Protein AF-A0A250JQN8-F1 (afdb_monomer_lite)

Organism: NCBI:txid1189310

Secondary structure (DSSP, 8-state):
---HHHHHHHHHHHHHHHHTTT-EEEEEEE--TT-SS-EEEEEEEPPTT--HHHHHHHHHHHHHHHHHHS-GGG-PEEEEEE-TTSSEEEEEEE---TTSSS--HHHHHHHHHHHHHHT-

Foldseek 3Di:
DDDPLRVVLVVLLVQLCVLLVQKDKDWAQDQPPVRDATWTKIKIFADPPPDLVSVVSNQVSLLVLLVSLDDPVQPWDWDKDQDPVNRMIMIITHRCDDVDNYHDPVSRVVRSVSSVVSND

Radius of gyration: 14.74 Å; chains: 1; bounding box: 32×45×36 Å

Structure (mmCIF, N/CA/C/O backbone):
data_AF-A0A250JQN8-F1
#
_entry.id   AF-A0A250JQN8-F1
#
loop_
_atom_site.group_PDB
_atom_site.id
_atom_site.type_symbol
_atom_site.label_atom_id
_atom_site.label_alt_id
_atom_site.label_comp_id
_atom_site.label_asym_id
_atom_site.label_entity_id
_atom_site.label_seq_id
_atom_site.pdbx_PDB_ins_code
_atom_site.Cartn_x
_atom_site.Cartn_y
_atom_site.Cartn_z
_atom_site.occupancy
_atom_site.B_iso_or_equiv
_atom_site.auth_seq_id
_atom_site.auth_comp_id
_atom_site.auth_asym_id
_atom_site.auth_atom_id
_atom_site.pdbx_PDB_model_num
ATOM 1 N N . MET A 1 1 ? -5.621 -29.334 -2.584 1.00 56.81 1 MET A N 1
ATOM 2 C CA . MET A 1 1 ? -5.077 -28.790 -1.319 1.00 56.81 1 MET A CA 1
ATOM 3 C C . MET A 1 1 ? -4.316 -27.523 -1.662 1.00 56.81 1 MET A C 1
ATOM 5 O O . MET A 1 1 ? -3.586 -27.558 -2.643 1.00 56.81 1 MET A O 1
ATOM 9 N N . ALA A 1 2 ? -4.528 -26.425 -0.934 1.00 67.00 2 ALA A N 1
ATOM 10 C CA . ALA A 1 2 ? -3.768 -25.193 -1.153 1.00 67.00 2 ALA A CA 1
ATOM 11 C C . ALA A 1 2 ? -2.301 -25.392 -0.736 1.00 67.00 2 ALA A C 1
ATOM 13 O O . ALA A 1 2 ? -2.028 -26.124 0.220 1.00 67.00 2 ALA A O 1
ATOM 14 N N . THR A 1 3 ? -1.364 -24.764 -1.445 1.00 85.81 3 THR A N 1
ATOM 15 C CA . THR A 1 3 ? 0.048 -24.758 -1.042 1.00 85.81 3 THR A CA 1
ATOM 16 C C . THR A 1 3 ? 0.242 -23.898 0.213 1.00 85.81 3 THR A C 1
ATOM 18 O O . THR A 1 3 ? -0.591 -23.054 0.547 1.00 85.81 3 THR A O 1
ATOM 21 N N . LYS A 1 4 ? 1.354 -24.095 0.931 1.00 81.12 4 LYS A N 1
ATOM 22 C CA . LYS A 1 4 ? 1.689 -23.298 2.126 1.00 81.12 4 LYS A CA 1
ATOM 23 C C . LYS A 1 4 ? 1.732 -21.792 1.820 1.00 81.12 4 LYS A C 1
ATOM 25 O O . LYS A 1 4 ? 1.270 -20.998 2.628 1.00 81.12 4 LYS A O 1
ATOM 30 N N . GLU A 1 5 ? 2.228 -21.417 0.645 1.00 81.12 5 GLU A N 1
ATOM 31 C CA . GLU A 1 5 ? 2.266 -20.030 0.162 1.00 81.12 5 GLU A CA 1
ATOM 32 C C . GLU A 1 5 ? 0.862 -19.459 -0.063 1.00 81.12 5 GLU A C 1
ATOM 34 O O . GLU A 1 5 ? 0.562 -18.372 0.423 1.00 81.12 5 GLU A O 1
ATOM 39 N N . GLN A 1 6 ? -0.031 -20.227 -0.698 1.00 82.31 6 GLN A N 1
ATOM 40 C CA . GLN A 1 6 ? -1.434 -19.838 -0.884 1.00 82.31 6 GLN A CA 1
ATOM 41 C C . GLN A 1 6 ? -2.164 -19.655 0.454 1.00 82.31 6 GLN A C 1
ATOM 43 O O . GLN A 1 6 ? -3.006 -18.769 0.586 1.00 82.31 6 GLN A O 1
ATOM 48 N N . ALA A 1 7 ? -1.842 -20.472 1.461 1.00 86.50 7 ALA A N 1
ATOM 49 C CA . ALA A 1 7 ? -2.412 -20.333 2.799 1.00 86.50 7 ALA A CA 1
ATOM 50 C C . ALA A 1 7 ? -1.921 -19.059 3.512 1.00 86.50 7 ALA A C 1
ATOM 52 O O . ALA A 1 7 ? -2.721 -18.374 4.151 1.00 86.50 7 ALA A O 1
ATOM 53 N N . THR A 1 8 ? -0.633 -18.724 3.385 1.00 87.06 8 THR A N 1
ATOM 54 C CA . THR A 1 8 ? -0.064 -17.489 3.947 1.00 87.06 8 THR A CA 1
ATOM 55 C C . THR A 1 8 ? -0.674 -16.249 3.297 1.00 87.06 8 THR A C 1
ATOM 57 O O . THR A 1 8 ? -1.146 -15.369 4.012 1.00 87.06 8 THR A O 1
ATOM 60 N N . ASP A 1 9 ? -0.736 -16.200 1.965 1.00 87.00 9 ASP A N 1
ATOM 61 C CA . ASP A 1 9 ? -1.337 -15.085 1.218 1.00 87.00 9 ASP A CA 1
ATOM 62 C C . ASP A 1 9 ? -2.816 -14.879 1.591 1.00 87.00 9 ASP A C 1
ATOM 64 O O . ASP A 1 9 ? -3.250 -13.757 1.863 1.00 87.00 9 ASP A O 1
ATOM 68 N N . ALA A 1 10 ? -3.585 -15.965 1.722 1.00 88.56 10 ALA A N 1
ATOM 69 C CA . ALA A 1 10 ? -4.973 -15.891 2.171 1.00 88.56 10 ALA A CA 1
ATOM 70 C C . ALA A 1 10 ? -5.099 -15.317 3.595 1.00 88.56 10 ALA A C 1
ATOM 72 O O . ALA A 1 10 ? -5.979 -14.491 3.855 1.00 88.56 10 ALA A O 1
ATOM 73 N N . LEU A 1 11 ? -4.218 -15.723 4.516 1.00 90.69 11 LEU A N 1
ATOM 74 C CA . LEU A 1 11 ? -4.220 -15.231 5.894 1.00 90.69 11 LEU A CA 1
ATOM 75 C C . LEU A 1 11 ? -3.880 -13.735 5.964 1.00 90.69 11 LEU A C 1
ATOM 77 O O . LEU A 1 11 ? -4.593 -12.985 6.636 1.00 90.69 11 LEU A O 1
ATOM 81 N N . VAL A 1 12 ? -2.840 -13.294 5.247 1.00 92.50 12 VAL A N 1
ATOM 82 C CA . VAL A 1 12 ? -2.455 -11.873 5.171 1.00 92.50 12 VAL A CA 1
ATOM 83 C C . VAL A 1 12 ? -3.589 -11.056 4.557 1.00 92.50 12 VAL A C 1
ATOM 85 O O . VAL A 1 12 ? -3.994 -10.050 5.138 1.00 92.50 12 VAL A O 1
ATOM 88 N N . SER A 1 13 ? -4.197 -11.540 3.473 1.00 92.88 13 SER A N 1
ATOM 89 C CA . SER A 1 13 ? -5.326 -10.873 2.816 1.00 92.88 13 SER A CA 1
ATOM 90 C C . SER A 1 13 ? -6.531 -10.696 3.753 1.00 92.88 13 SER A C 1
ATOM 92 O O . SER A 1 13 ? -7.187 -9.654 3.756 1.00 92.88 13 SER A O 1
ATOM 94 N N . VAL A 1 14 ? -6.864 -11.700 4.572 1.00 94.50 14 VAL A N 1
ATOM 95 C CA . VAL A 1 14 ? -7.960 -11.593 5.557 1.00 94.50 14 VAL A CA 1
ATOM 96 C C . VAL A 1 14 ? -7.606 -10.611 6.676 1.00 94.50 14 VAL A C 1
ATOM 98 O O . VAL A 1 14 ? -8.433 -9.771 7.042 1.00 94.50 14 VAL A O 1
ATOM 101 N N . ALA A 1 15 ? -6.383 -10.686 7.207 1.00 95.25 15 ALA A N 1
ATOM 102 C CA . ALA A 1 15 ? -5.915 -9.780 8.250 1.00 95.25 15 ALA A CA 1
ATOM 103 C C . ALA A 1 15 ? -5.896 -8.321 7.768 1.00 95.25 15 ALA A C 1
ATOM 105 O O . ALA A 1 15 ? -6.368 -7.438 8.487 1.00 95.25 15 ALA A O 1
ATOM 106 N N . LEU A 1 16 ? -5.432 -8.082 6.540 1.00 96.19 16 LEU A N 1
ATOM 107 C CA . LEU A 1 16 ? -5.385 -6.765 5.915 1.00 96.19 16 LEU A CA 1
ATOM 108 C C . LEU A 1 16 ? -6.784 -6.159 5.776 1.00 96.19 16 LEU A C 1
ATOM 110 O O . LEU A 1 16 ? -7.012 -5.043 6.236 1.00 96.19 16 LEU A O 1
ATOM 114 N N . ARG A 1 17 ? -7.752 -6.912 5.232 1.00 95.19 17 ARG A N 1
ATOM 115 C CA . ARG A 1 17 ? -9.145 -6.441 5.103 1.00 95.19 17 ARG A CA 1
ATOM 116 C C . ARG A 1 17 ? -9.743 -6.040 6.451 1.00 95.19 17 ARG A C 1
ATOM 118 O O . ARG A 1 17 ? -10.430 -5.028 6.544 1.00 95.19 17 ARG A O 1
ATOM 125 N N . LYS A 1 18 ? -9.456 -6.803 7.511 1.00 94.88 18 LYS A N 1
ATOM 126 C CA . LYS A 1 18 ? -9.892 -6.465 8.873 1.00 94.88 18 LYS A CA 1
ATOM 127 C C . LYS A 1 18 ? -9.198 -5.207 9.403 1.00 94.88 18 LYS A C 1
ATOM 129 O O . LYS A 1 18 ? -9.844 -4.394 10.056 1.00 94.88 18 LYS A O 1
ATOM 134 N N . ALA A 1 19 ? -7.901 -5.058 9.150 1.00 94.56 19 ALA A N 1
ATOM 135 C CA . ALA A 1 19 ? -7.110 -3.928 9.629 1.00 94.56 19 ALA A CA 1
ATOM 136 C C . ALA A 1 19 ? -7.456 -2.608 8.912 1.00 94.56 19 ALA A C 1
ATOM 138 O O . ALA A 1 19 ? -7.376 -1.546 9.523 1.00 94.56 19 ALA A O 1
ATOM 139 N N . LEU A 1 20 ? -7.897 -2.680 7.652 1.00 95.56 20 LEU A N 1
ATOM 140 C CA . LEU A 1 20 ? -8.355 -1.539 6.850 1.00 95.56 20 LEU A CA 1
ATOM 141 C C . LEU A 1 20 ? -9.850 -1.220 7.020 1.00 95.56 20 LEU A C 1
ATOM 143 O O . LEU A 1 20 ? -10.375 -0.355 6.321 1.00 95.56 20 LEU A O 1
ATOM 147 N N . ALA A 1 21 ? -10.564 -1.900 7.920 1.00 93.38 21 ALA A N 1
ATOM 148 C CA . ALA A 1 21 ? -12.002 -1.712 8.078 1.00 93.38 21 ALA A CA 1
ATOM 149 C C . ALA A 1 21 ? -12.354 -0.247 8.410 1.00 93.38 21 ALA A C 1
ATOM 151 O O . ALA A 1 21 ? -11.934 0.294 9.432 1.00 93.38 21 ALA A O 1
ATOM 152 N N . GLY A 1 22 ? -13.141 0.386 7.536 1.00 93.50 22 GLY A N 1
ATOM 153 C CA . GLY A 1 22 ? -13.550 1.789 7.664 1.00 93.50 22 GLY A CA 1
ATOM 154 C C . GLY A 1 22 ? -12.505 2.814 7.210 1.00 93.50 22 GLY A C 1
ATOM 155 O O . GLY A 1 22 ? -12.815 4.003 7.193 1.00 93.50 22 GLY A O 1
ATOM 156 N N . ALA A 1 23 ? -11.299 2.390 6.821 1.00 96.62 23 ALA A N 1
ATOM 157 C CA . ALA A 1 23 ? -10.324 3.270 6.190 1.00 96.62 23 ALA A CA 1
ATOM 158 C C . ALA A 1 23 ? -10.721 3.568 4.738 1.00 96.62 23 ALA A C 1
ATOM 160 O O . ALA A 1 23 ? -11.259 2.713 4.031 1.00 96.62 23 ALA A O 1
ATOM 161 N N . ARG A 1 24 ? -10.417 4.781 4.274 1.00 97.62 24 ARG A N 1
ATOM 162 C CA . ARG A 1 24 ? -10.426 5.098 2.845 1.00 97.62 24 ARG A CA 1
ATOM 163 C C . ARG A 1 24 ? -9.090 4.654 2.261 1.00 97.62 24 ARG A C 1
ATOM 165 O O . ARG A 1 24 ? -8.048 5.022 2.789 1.00 97.62 24 ARG A O 1
ATOM 172 N N . VAL A 1 25 ? -9.136 3.895 1.173 1.00 97.56 25 VAL A N 1
ATOM 173 C CA . VAL A 1 25 ? -7.952 3.403 0.462 1.00 97.56 25 VAL A CA 1
ATOM 174 C C . VAL A 1 25 ? -7.993 3.933 -0.963 1.00 97.56 25 VAL A C 1
ATOM 176 O O . VAL A 1 25 ? -9.018 3.814 -1.634 1.00 97.56 25 VAL A O 1
ATOM 179 N N . GLU A 1 26 ? -6.897 4.524 -1.419 1.00 97.25 26 GLU A N 1
ATOM 180 C CA . GLU A 1 26 ? -6.766 5.087 -2.758 1.00 97.25 26 GLU A CA 1
ATOM 181 C C . GLU A 1 26 ? -5.488 4.568 -3.410 1.00 97.25 26 GLU A C 1
ATOM 183 O O . GLU A 1 26 ? -4.416 4.646 -2.822 1.00 97.25 26 GLU A O 1
ATOM 188 N N . VAL A 1 27 ? -5.607 4.035 -4.626 1.00 97.19 27 VAL A N 1
ATOM 189 C CA . VAL A 1 27 ? -4.462 3.582 -5.424 1.00 97.19 27 VAL A CA 1
ATOM 190 C C . VAL A 1 27 ? -4.251 4.571 -6.556 1.00 97.19 27 VAL A C 1
ATOM 192 O O . VAL A 1 27 ? -5.191 4.840 -7.309 1.00 97.19 27 VAL A O 1
ATOM 195 N N . ARG A 1 28 ? -3.038 5.099 -6.702 1.00 95.31 28 ARG A N 1
ATOM 196 C CA . ARG A 1 28 ? -2.738 6.113 -7.718 1.00 95.31 28 ARG A CA 1
ATOM 197 C C . ARG A 1 28 ? -1.288 6.072 -8.181 1.00 95.31 28 ARG A C 1
ATOM 199 O O . ARG A 1 28 ? -0.433 5.455 -7.556 1.00 95.31 28 ARG A O 1
ATOM 206 N N . LEU A 1 29 ? -1.036 6.761 -9.289 1.00 93.25 29 LEU A N 1
ATOM 207 C CA . LEU A 1 29 ? 0.303 7.190 -9.675 1.00 93.25 29 LEU A CA 1
ATOM 208 C C . LEU A 1 29 ? 0.512 8.593 -9.110 1.00 93.25 29 LEU A C 1
ATOM 210 O O . LEU A 1 29 ? -0.123 9.542 -9.571 1.00 93.25 29 LEU A O 1
ATOM 214 N N . ALA A 1 30 ? 1.353 8.710 -8.092 1.00 87.69 30 ALA A N 1
ATOM 215 C CA . ALA A 1 30 ? 1.721 9.983 -7.502 1.00 87.69 30 ALA A CA 1
ATOM 216 C C . ALA A 1 30 ? 2.955 10.570 -8.188 1.00 87.69 30 ALA A C 1
ATOM 218 O O . ALA A 1 30 ? 3.789 9.854 -8.737 1.00 87.69 30 ALA A O 1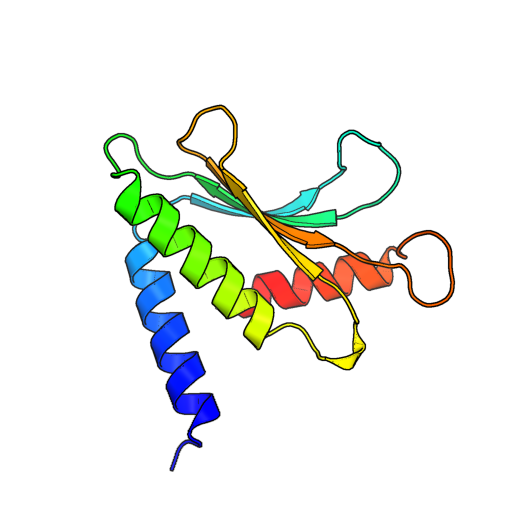
ATOM 219 N N . LEU A 1 31 ? 3.066 11.893 -8.143 1.00 82.31 31 LEU A N 1
ATOM 220 C CA . LEU A 1 31 ? 4.303 12.599 -8.444 1.00 82.31 31 LEU A CA 1
ATOM 221 C C . LEU A 1 31 ? 4.984 12.880 -7.097 1.00 82.31 31 LEU A C 1
ATOM 223 O O . LEU A 1 31 ? 4.405 13.621 -6.302 1.00 82.31 31 LEU A O 1
ATOM 227 N N . PRO A 1 32 ? 6.154 12.290 -6.806 1.00 70.75 32 PRO A N 1
ATOM 228 C CA . PRO A 1 32 ? 6.918 12.636 -5.618 1.00 70.75 32 PRO A CA 1
ATOM 229 C C . PRO A 1 32 ? 7.399 14.089 -5.716 1.00 70.75 32 PRO A C 1
ATOM 231 O O . PRO A 1 32 ? 7.514 14.639 -6.813 1.00 70.75 32 PRO A O 1
ATOM 234 N N . ASP A 1 33 ? 7.735 14.703 -4.580 1.00 66.44 33 AS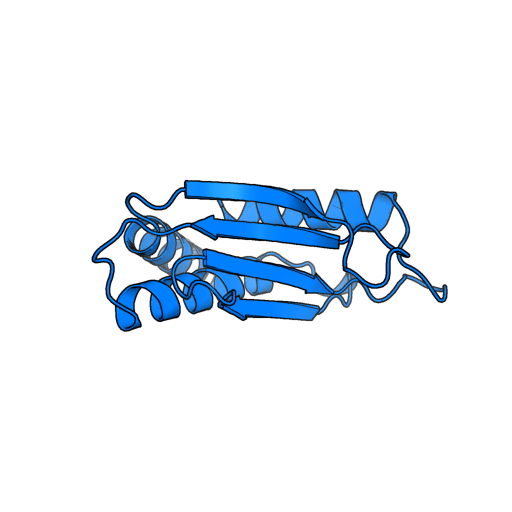P A N 1
ATOM 235 C CA . ASP A 1 33 ? 8.147 16.117 -4.504 1.00 66.44 33 ASP A CA 1
ATOM 236 C C . ASP A 1 33 ? 9.389 16.447 -5.354 1.00 66.44 33 ASP A C 1
ATOM 238 O O . ASP A 1 33 ? 9.610 17.596 -5.733 1.00 66.44 33 ASP A O 1
ATOM 242 N N . SER A 1 34 ? 10.185 15.434 -5.714 1.00 64.62 34 SER A N 1
ATOM 243 C CA . SER A 1 34 ? 11.301 15.552 -6.662 1.00 64.62 34 SER A CA 1
ATOM 244 C C . SER A 1 34 ? 10.860 15.786 -8.118 1.00 64.62 34 SER A C 1
ATOM 246 O O . SER A 1 34 ? 11.691 16.121 -8.963 1.00 64.62 34 SER A O 1
ATOM 248 N N . GLY A 1 35 ? 9.569 15.619 -8.426 1.00 58.00 35 GLY A N 1
ATOM 249 C CA . GLY A 1 35 ? 8.905 16.018 -9.670 1.00 58.00 35 GLY A CA 1
ATOM 250 C C . GLY A 1 35 ? 9.264 15.218 -10.924 1.00 58.00 35 GLY A C 1
ATOM 251 O O . GLY A 1 35 ? 8.787 15.555 -12.007 1.00 58.00 35 GLY A O 1
ATOM 252 N N . ALA A 1 36 ? 10.108 14.190 -10.825 1.00 63.00 36 ALA A N 1
ATOM 253 C CA . ALA A 1 36 ? 10.697 13.566 -12.008 1.00 63.00 36 ALA A CA 1
ATOM 254 C C . ALA A 1 36 ? 9.929 12.345 -12.544 1.00 63.00 36 ALA A C 1
ATOM 256 O O . ALA A 1 36 ? 10.007 12.082 -13.746 1.00 63.00 36 ALA A O 1
ATOM 257 N N . GLU A 1 37 ? 9.239 11.577 -11.691 1.00 73.69 37 GLU A N 1
ATOM 258 C CA . GLU A 1 37 ? 8.845 10.191 -12.005 1.00 73.69 37 GLU A CA 1
ATOM 259 C C . GLU A 1 37 ? 7.499 9.808 -11.378 1.00 73.69 37 GLU A C 1
ATOM 261 O O . GLU A 1 37 ? 7.250 10.106 -10.217 1.00 73.69 37 GLU A O 1
ATOM 266 N N . LEU A 1 38 ? 6.621 9.141 -12.137 1.00 84.25 38 LEU A N 1
ATOM 267 C CA . LEU A 1 38 ? 5.352 8.631 -11.608 1.00 84.25 38 LEU A CA 1
ATOM 268 C C . LEU A 1 38 ? 5.609 7.428 -10.697 1.00 84.25 38 LEU A C 1
ATOM 270 O O . LEU A 1 38 ? 6.131 6.410 -11.146 1.00 84.25 38 LEU A O 1
ATOM 274 N N . GLN A 1 39 ? 5.186 7.534 -9.442 1.00 88.81 39 GLN A N 1
ATOM 275 C CA . GLN A 1 39 ? 5.358 6.512 -8.424 1.00 88.81 39 GLN A CA 1
ATOM 276 C C . GLN A 1 39 ? 4.018 5.843 -8.088 1.00 88.81 39 GLN A C 1
ATOM 278 O O . GLN A 1 39 ? 3.074 6.526 -7.685 1.00 88.81 39 GLN A O 1
ATOM 283 N N . PRO A 1 40 ? 3.897 4.516 -8.240 1.00 95.19 40 PRO A N 1
ATOM 284 C CA . PRO A 1 40 ? 2.720 3.784 -7.801 1.00 95.19 40 PRO A CA 1
ATOM 285 C C . PRO A 1 40 ? 2.632 3.787 -6.278 1.00 95.19 40 PRO A C 1
ATOM 287 O O . PRO A 1 40 ? 3.567 3.353 -5.603 1.00 95.19 40 PRO A O 1
ATOM 290 N N . GLU A 1 41 ? 1.494 4.217 -5.739 1.00 96.25 41 GLU A N 1
ATOM 291 C CA . GLU A 1 41 ? 1.245 4.204 -4.300 1.00 96.25 41 GLU A CA 1
ATOM 292 C C . GLU A 1 41 ? -0.195 3.824 -3.937 1.00 96.25 41 GLU A C 1
ATOM 294 O O . GLU A 1 41 ? -1.145 4.019 -4.703 1.00 96.25 41 GLU A O 1
ATOM 299 N N . VAL A 1 42 ? -0.334 3.277 -2.731 1.00 98.00 42 VAL A N 1
ATOM 300 C CA . VAL A 1 42 ? -1.586 3.111 -2.000 1.00 98.00 42 VAL A CA 1
ATOM 301 C C . VAL A 1 42 ? -1.566 4.077 -0.823 1.00 98.00 42 VAL A C 1
ATOM 303 O O . VAL A 1 42 ? -0.788 3.883 0.109 1.00 98.00 42 VAL A O 1
ATOM 306 N N . GLU A 1 43 ? -2.437 5.082 -0.833 1.00 97.06 43 GLU A N 1
ATOM 307 C CA . GLU A 1 43 ? -2.703 5.926 0.333 1.00 97.06 43 GLU A CA 1
ATOM 308 C C . GLU A 1 43 ? -3.862 5.330 1.143 1.00 97.06 43 GLU A C 1
ATOM 310 O O . GLU A 1 43 ? -4.893 4.925 0.599 1.00 97.06 43 GLU A O 1
ATOM 315 N N . VAL A 1 44 ? -3.703 5.289 2.462 1.00 97.81 44 VAL A N 1
ATOM 316 C CA . VAL A 1 44 ? -4.718 4.845 3.415 1.00 97.81 44 VAL A CA 1
ATOM 317 C C . VAL A 1 44 ? -4.998 5.974 4.395 1.00 97.81 44 VAL A C 1
ATOM 319 O O . VAL A 1 44 ? -4.101 6.416 5.110 1.00 97.81 44 VAL A O 1
ATOM 322 N N . ALA A 1 45 ? -6.254 6.407 4.471 1.00 97.75 45 ALA A N 1
ATOM 323 C CA . ALA A 1 45 ? -6.732 7.391 5.434 1.00 97.75 45 ALA A CA 1
ATOM 324 C C . ALA A 1 45 ? -7.654 6.723 6.462 1.00 97.75 45 ALA A C 1
ATOM 326 O O . ALA A 1 45 ? -8.727 6.215 6.121 1.00 97.75 45 ALA A O 1
ATOM 327 N N . PHE A 1 46 ? -7.246 6.729 7.731 1.00 96.56 46 PHE A N 1
ATOM 328 C CA . PHE A 1 46 ? -8.001 6.101 8.814 1.00 96.56 46 PHE A CA 1
ATOM 329 C C . PHE A 1 46 ? -9.017 7.063 9.452 1.00 96.56 46 PHE A C 1
ATOM 331 O O . PHE A 1 46 ? -8.737 8.259 9.576 1.00 96.56 46 PHE A O 1
ATOM 338 N N . PRO A 1 47 ? -10.169 6.563 9.941 1.00 95.44 47 PRO A N 1
ATOM 339 C CA . PRO A 1 47 ? -11.101 7.364 10.726 1.00 95.44 47 PRO A CA 1
ATOM 340 C C . PRO A 1 47 ? -10.448 7.956 11.976 1.00 95.44 47 PRO A C 1
ATOM 342 O O . PRO A 1 47 ? -9.574 7.337 12.600 1.00 95.44 47 PRO A O 1
ATOM 345 N N . GLN A 1 48 ? -10.931 9.126 12.399 1.00 92.38 48 GLN A N 1
ATOM 346 C CA . GLN A 1 48 ? -10.558 9.694 13.694 1.00 92.38 48 GLN A CA 1
ATOM 347 C C . GLN A 1 48 ? -10.858 8.705 14.830 1.00 92.38 48 GLN A C 1
ATOM 349 O O . GLN A 1 48 ? -11.848 7.978 14.801 1.00 92.38 48 GLN A O 1
ATOM 354 N N . GLY A 1 49 ? -9.975 8.663 15.830 1.00 92.31 49 GLY A N 1
ATOM 355 C CA . GLY A 1 49 ? -10.068 7.717 16.946 1.00 92.31 49 GLY A CA 1
ATOM 356 C C . GLY A 1 49 ? -9.461 6.336 16.675 1.00 92.31 49 GLY A C 1
ATOM 357 O O . GLY A 1 49 ? -9.286 5.569 17.621 1.00 92.31 49 GLY A O 1
ATOM 358 N N . THR A 1 50 ? -9.061 6.021 15.436 1.00 94.19 50 THR A N 1
ATOM 359 C CA . THR A 1 50 ? -8.276 4.805 15.160 1.00 94.19 50 THR A CA 1
ATOM 360 C C . THR A 1 50 ? -6.944 4.874 15.904 1.00 94.19 50 THR A C 1
ATOM 362 O O . THR A 1 50 ? -6.196 5.846 15.772 1.00 94.19 50 THR A O 1
ATOM 365 N N . SER A 1 51 ? -6.627 3.842 16.687 1.00 93.88 51 SER A N 1
ATOM 366 C CA . SER A 1 51 ? -5.395 3.830 17.479 1.00 93.88 51 SER A CA 1
ATOM 367 C C . SER A 1 51 ? -4.150 3.731 16.591 1.00 93.88 51 SER A C 1
ATOM 369 O O . SER A 1 51 ? -4.152 3.032 15.577 1.00 93.88 51 SER A O 1
ATOM 371 N N . ALA A 1 52 ? -3.041 4.345 17.015 1.00 92.56 52 ALA A N 1
ATOM 372 C CA . ALA A 1 52 ? -1.766 4.246 16.298 1.00 92.56 52 ALA A CA 1
ATOM 373 C C . ALA A 1 52 ? -1.321 2.787 16.086 1.00 92.56 52 ALA A C 1
ATOM 375 O O . ALA A 1 52 ? -0.812 2.443 15.027 1.00 92.56 52 ALA A O 1
ATOM 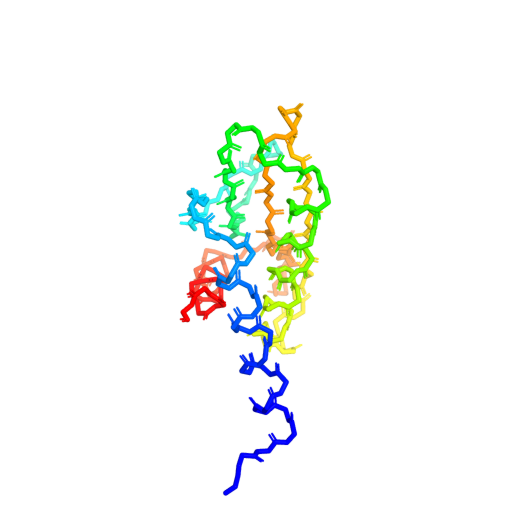376 N N . ARG A 1 53 ? -1.585 1.895 17.054 1.00 94.50 53 ARG A N 1
ATOM 377 C CA . ARG A 1 53 ? -1.275 0.461 16.920 1.00 94.50 53 ARG A CA 1
ATOM 378 C C . ARG A 1 53 ? -2.057 -0.204 15.790 1.00 94.50 53 ARG A C 1
ATOM 380 O O . ARG A 1 53 ? -1.479 -0.997 15.057 1.00 94.50 53 ARG A O 1
ATOM 387 N N . GLN A 1 54 ? -3.344 0.113 15.642 1.00 94.06 54 GLN A N 1
ATOM 388 C CA . GLN A 1 54 ? -4.160 -0.414 14.544 1.00 94.06 54 GLN A CA 1
ATOM 389 C C . GLN A 1 54 ? -3.683 0.115 13.193 1.00 94.06 54 GLN A C 1
ATOM 391 O O . GLN A 1 54 ? -3.524 -0.678 12.270 1.00 94.06 54 GLN A O 1
ATOM 396 N N . ARG A 1 55 ? -3.388 1.419 13.094 1.00 95.38 55 ARG A N 1
ATOM 397 C CA . ARG A 1 55 ? -2.861 2.023 11.860 1.00 95.38 55 ARG A CA 1
ATOM 398 C C . ARG A 1 55 ? -1.530 1.399 11.449 1.00 95.38 55 ARG A C 1
ATOM 400 O O . ARG A 1 55 ? -1.388 0.961 10.315 1.00 95.38 55 ARG A O 1
ATOM 407 N N . ASN A 1 56 ? -0.598 1.261 12.391 1.00 95.31 56 ASN A N 1
ATOM 408 C CA . ASN A 1 56 ? 0.708 0.657 12.126 1.00 95.31 56 ASN A CA 1
ATOM 409 C C . ASN A 1 56 ? 0.581 -0.817 11.723 1.00 95.31 56 ASN A C 1
ATOM 411 O O . ASN A 1 56 ? 1.251 -1.259 10.797 1.00 95.31 56 ASN A O 1
ATOM 415 N N . ALA A 1 57 ? -0.297 -1.581 12.382 1.00 96.00 57 ALA A N 1
ATOM 416 C CA . ALA A 1 57 ? -0.545 -2.971 12.008 1.00 96.00 57 ALA A CA 1
ATOM 417 C C . ALA A 1 57 ? -1.127 -3.085 10.590 1.00 96.00 57 ALA A C 1
ATOM 419 O O . ALA A 1 57 ? -0.689 -3.933 9.818 1.00 96.00 57 ALA A O 1
ATOM 420 N N . ALA A 1 58 ? -2.081 -2.220 10.236 1.00 96.62 58 ALA A N 1
ATOM 421 C CA . ALA A 1 58 ? -2.642 -2.161 8.892 1.00 96.62 58 ALA A CA 1
ATOM 422 C C . ALA A 1 58 ? -1.579 -1.806 7.842 1.00 96.62 58 ALA A C 1
ATOM 424 O O . ALA A 1 58 ? -1.531 -2.449 6.798 1.00 96.62 58 ALA A O 1
ATOM 425 N N . LEU A 1 59 ? -0.697 -0.845 8.141 1.00 97.44 59 LEU A N 1
ATOM 426 C CA . LEU A 1 59 ? 0.393 -0.447 7.251 1.00 97.44 59 LEU A CA 1
ATOM 427 C C . LEU A 1 59 ? 1.380 -1.596 7.004 1.00 97.44 59 LEU A C 1
ATOM 429 O O . LEU A 1 59 ? 1.706 -1.887 5.858 1.00 97.44 59 LEU A O 1
ATOM 433 N N . LEU A 1 60 ? 1.794 -2.298 8.062 1.00 97.19 60 LEU A N 1
ATOM 434 C CA . LEU A 1 60 ? 2.691 -3.454 7.956 1.00 97.19 60 LEU A CA 1
ATOM 435 C C . LEU A 1 60 ? 2.061 -4.606 7.165 1.00 97.19 60 LEU A C 1
ATOM 437 O O . LEU A 1 60 ? 2.732 -5.238 6.350 1.00 97.19 60 LEU A O 1
ATOM 441 N N . LEU A 1 61 ? 0.770 -4.877 7.383 1.00 97.31 61 LEU A N 1
ATOM 442 C CA . LEU A 1 61 ? 0.035 -5.885 6.619 1.00 97.31 61 LEU A CA 1
ATOM 443 C C . LEU A 1 61 ? -0.082 -5.495 5.144 1.00 97.31 61 LEU A C 1
ATOM 445 O O . LEU A 1 61 ? 0.064 -6.359 4.285 1.00 97.31 61 LEU A O 1
ATOM 449 N N . LEU A 1 62 ? -0.318 -4.214 4.852 1.00 97.88 62 LEU A N 1
ATOM 450 C CA . LEU A 1 62 ? -0.397 -3.716 3.483 1.00 97.88 62 LEU A CA 1
ATOM 451 C C . LEU A 1 62 ? 0.955 -3.850 2.780 1.00 97.88 62 LEU A C 1
ATOM 453 O O . LEU A 1 62 ? 1.005 -4.417 1.695 1.00 97.88 62 LEU A O 1
ATOM 457 N N . ALA A 1 63 ? 2.041 -3.406 3.418 1.00 97.75 63 ALA A N 1
ATOM 458 C CA . ALA A 1 63 ? 3.394 -3.558 2.889 1.00 97.75 63 ALA A CA 1
ATOM 459 C C . ALA A 1 63 ? 3.727 -5.035 2.637 1.00 97.75 63 ALA A C 1
ATOM 461 O O . ALA A 1 63 ? 4.156 -5.388 1.547 1.00 97.75 63 ALA A O 1
ATOM 462 N N . THR A 1 64 ? 3.413 -5.919 3.591 1.00 96.50 64 THR A N 1
ATOM 463 C CA . THR A 1 64 ? 3.604 -7.371 3.431 1.00 96.50 64 THR A CA 1
ATOM 464 C C . THR A 1 64 ? 2.814 -7.924 2.242 1.00 96.50 64 THR A C 1
ATOM 466 O O . THR A 1 64 ? 3.336 -8.721 1.469 1.00 96.50 64 THR A O 1
ATOM 469 N N . GLN A 1 65 ? 1.554 -7.516 2.078 1.00 96.38 65 GLN A N 1
ATOM 470 C CA . GLN A 1 65 ? 0.722 -7.974 0.968 1.00 96.38 65 GLN A CA 1
ATOM 471 C C . GLN A 1 65 ? 1.255 -7.477 -0.380 1.00 96.38 65 GLN A C 1
ATOM 473 O O . GLN A 1 65 ? 1.212 -8.220 -1.356 1.00 96.38 65 GLN A O 1
ATOM 478 N N . VAL A 1 66 ? 1.769 -6.247 -0.439 1.00 96.94 66 VAL A N 1
ATOM 479 C CA . VAL A 1 66 ? 2.416 -5.712 -1.642 1.00 96.94 66 VAL A CA 1
ATOM 480 C C . VAL A 1 66 ? 3.703 -6.482 -1.939 1.00 96.94 66 VAL A C 1
ATOM 482 O O . VAL A 1 66 ? 3.850 -6.958 -3.057 1.00 96.94 66 VAL A O 1
ATOM 485 N N . GLU A 1 67 ? 4.571 -6.709 -0.951 1.00 95.62 67 GLU A N 1
ATOM 486 C CA . GLU A 1 67 ? 5.803 -7.506 -1.096 1.00 95.62 67 GLU A CA 1
ATOM 487 C C . GLU A 1 67 ? 5.530 -8.898 -1.679 1.00 95.62 67 GLU A C 1
ATOM 489 O O . GLU A 1 67 ? 6.154 -9.310 -2.652 1.00 95.62 67 GLU A O 1
ATOM 494 N N . LEU A 1 68 ? 4.531 -9.609 -1.146 1.00 93.62 68 LEU A N 1
ATOM 495 C CA . LEU A 1 68 ? 4.160 -10.945 -1.628 1.00 93.62 68 LEU A CA 1
ATOM 496 C C . LEU A 1 68 ? 3.589 -10.950 -3.056 1.00 93.62 68 LEU A C 1
ATOM 498 O O . LEU A 1 68 ? 3.557 -12.001 -3.699 1.00 93.62 68 LEU A O 1
ATOM 502 N N . ARG A 1 69 ? 3.099 -9.806 -3.545 1.00 93.88 69 ARG A N 1
ATOM 503 C CA . ARG A 1 69 ? 2.508 -9.653 -4.884 1.00 93.88 69 ARG A CA 1
ATOM 504 C C . ARG A 1 69 ? 3.472 -9.051 -5.896 1.00 93.88 69 ARG A C 1
ATOM 506 O O . ARG A 1 69 ? 3.234 -9.206 -7.094 1.00 93.88 69 ARG A O 1
ATOM 513 N N . THR A 1 70 ? 4.532 -8.391 -5.444 1.00 94.19 70 THR A N 1
ATOM 514 C CA . THR A 1 70 ? 5.560 -7.826 -6.314 1.00 94.19 70 THR A CA 1
ATOM 515 C C . THR A 1 70 ? 6.357 -8.956 -6.971 1.00 94.19 70 THR A C 1
ATOM 517 O O . THR A 1 70 ? 6.957 -9.780 -6.277 1.00 94.19 70 THR A O 1
ATOM 520 N N . PRO A 1 71 ? 6.386 -9.040 -8.313 1.00 91.81 71 PRO A N 1
ATOM 521 C CA . PRO A 1 71 ? 7.170 -10.060 -8.995 1.00 91.81 71 PRO A CA 1
ATOM 522 C C . PRO A 1 71 ? 8.668 -9.881 -8.722 1.00 91.81 71 PRO A C 1
ATOM 524 O O . PRO A 1 71 ? 9.210 -8.796 -8.918 1.00 91.81 71 PRO A O 1
ATOM 527 N N . ALA A 1 72 ? 9.362 -10.964 -8.362 1.00 88.81 72 ALA A N 1
ATOM 528 C CA . ALA A 1 72 ? 10.792 -10.932 -8.025 1.00 88.81 72 ALA A CA 1
ATOM 529 C C . ALA A 1 72 ? 11.690 -10.352 -9.140 1.00 88.81 72 ALA A C 1
ATOM 531 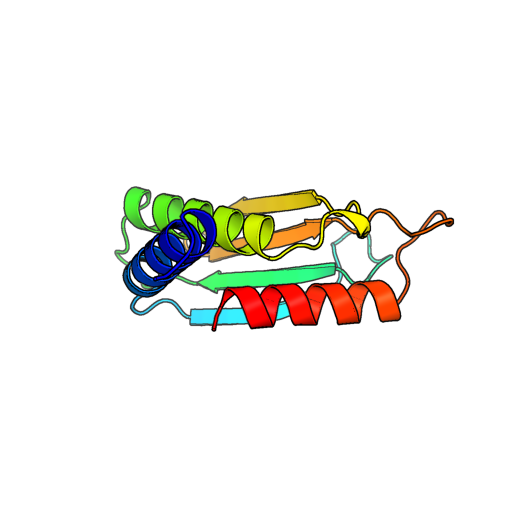O O . ALA A 1 72 ? 12.765 -9.828 -8.863 1.00 88.81 72 ALA A O 1
ATOM 532 N N . GLN A 1 73 ? 11.247 -10.438 -10.398 1.00 88.56 73 GLN A N 1
ATOM 533 C CA . GLN A 1 73 ? 11.952 -9.910 -11.571 1.00 88.56 73 GLN A CA 1
ATOM 534 C C . GLN A 1 73 ? 11.883 -8.383 -11.728 1.00 88.56 73 GLN A C 1
ATOM 536 O O . GLN A 1 73 ? 12.644 -7.830 -12.513 1.00 88.56 73 GLN A O 1
ATOM 541 N N . GLU A 1 74 ? 10.958 -7.705 -11.045 1.00 86.62 74 GLU A N 1
ATOM 542 C CA . GLU A 1 74 ? 10.771 -6.258 -11.206 1.00 86.62 74 GLU A CA 1
ATOM 543 C C . GLU A 1 74 ? 11.771 -5.449 -10.360 1.00 86.62 74 GLU A C 1
ATOM 545 O O . GLU A 1 74 ? 11.958 -4.265 -10.604 1.00 86.62 74 GLU A O 1
ATOM 550 N N . HIS A 1 75 ? 12.478 -6.073 -9.406 1.00 85.56 75 HIS A N 1
ATOM 551 C CA . HIS A 1 75 ? 13.518 -5.442 -8.571 1.00 85.56 75 HIS A CA 1
ATOM 552 C C . HIS A 1 75 ? 13.094 -4.154 -7.829 1.00 85.56 75 HIS A C 1
ATOM 554 O O . HIS A 1 75 ? 13.947 -3.430 -7.321 1.00 85.56 75 HIS A O 1
ATOM 560 N N . TRP A 1 76 ? 11.797 -3.860 -7.749 1.00 92.44 76 TRP A N 1
ATOM 561 C CA . TRP A 1 76 ? 11.262 -2.714 -7.018 1.00 92.44 76 TRP A CA 1
ATOM 562 C C . TRP A 1 76 ? 11.374 -2.919 -5.510 1.00 92.44 76 TRP A C 1
ATOM 564 O O . TRP A 1 76 ? 11.325 -4.052 -5.030 1.00 92.44 76 TRP A O 1
ATOM 574 N N . LEU A 1 77 ? 11.473 -1.818 -4.766 1.00 92.94 77 LEU A N 1
ATOM 575 C CA . LEU A 1 77 ? 11.413 -1.846 -3.304 1.00 92.94 77 LEU A CA 1
ATOM 576 C C . LEU A 1 77 ? 10.023 -1.422 -2.837 1.00 92.94 77 LEU A C 1
ATOM 578 O O . LEU A 1 77 ? 9.458 -0.461 -3.366 1.00 92.94 77 LEU A O 1
ATOM 582 N N . VAL A 1 78 ? 9.472 -2.129 -1.853 1.00 96.19 78 VAL A N 1
ATOM 583 C CA . VAL A 1 78 ? 8.233 -1.721 -1.190 1.00 96.19 78 VAL A CA 1
ATOM 584 C C . VAL A 1 78 ? 8.597 -0.854 0.001 1.00 96.19 78 VAL A C 1
ATOM 586 O O . VAL A 1 78 ? 9.233 -1.303 0.950 1.00 96.19 78 VAL A O 1
ATOM 589 N N . GLU A 1 79 ? 8.156 0.392 -0.039 1.00 95.88 79 GLU A N 1
ATOM 590 C CA . GLU A 1 79 ? 8.382 1.356 1.028 1.00 95.88 79 GLU A CA 1
ATOM 591 C C . GLU A 1 79 ? 7.060 1.728 1.688 1.00 95.88 79 GLU A C 1
ATOM 593 O O . GLU A 1 79 ? 5.982 1.634 1.090 1.00 95.88 79 GLU A O 1
ATOM 598 N N . SER A 1 80 ? 7.133 2.150 2.947 1.00 95.94 80 SER A N 1
ATOM 599 C CA . SER A 1 80 ? 5.953 2.560 3.701 1.00 95.94 80 SER A CA 1
ATOM 600 C C . SER A 1 80 ? 6.257 3.719 4.634 1.00 95.94 80 SER A C 1
ATOM 602 O O . SER A 1 80 ? 7.309 3.756 5.268 1.00 95.94 80 SER A O 1
ATOM 604 N N . GLU A 1 81 ? 5.312 4.644 4.758 1.00 94.31 81 GLU A N 1
ATOM 605 C CA . GLU A 1 81 ? 5.446 5.791 5.651 1.00 94.31 81 GLU A CA 1
ATOM 606 C C . GLU A 1 81 ? 4.104 6.218 6.250 1.00 94.31 81 GLU A C 1
ATOM 608 O O . GLU A 1 81 ? 3.030 6.006 5.678 1.00 94.31 81 GLU A O 1
ATOM 613 N N . VAL A 1 82 ? 4.179 6.837 7.426 1.00 94.06 82 VAL A N 1
ATOM 614 C CA . VAL A 1 82 ? 3.060 7.536 8.063 1.00 94.06 82 VAL A CA 1
ATOM 615 C C . VAL A 1 82 ? 3.199 9.014 7.716 1.00 94.06 82 VAL A C 1
ATOM 617 O O . VAL A 1 82 ? 4.264 9.582 7.936 1.00 94.06 82 VAL A O 1
ATOM 620 N N . LEU A 1 83 ? 2.141 9.624 7.180 1.00 91.56 83 LEU A N 1
ATOM 621 C CA . LEU A 1 83 ? 2.157 11.034 6.787 1.00 91.56 83 LEU A CA 1
ATOM 622 C C . LEU A 1 83 ? 2.056 11.952 8.015 1.00 91.56 83 LEU A C 1
ATOM 624 O O . LEU A 1 83 ? 1.605 11.533 9.084 1.00 91.56 83 LEU A O 1
ATOM 628 N N . ASP A 1 84 ? 2.415 13.224 7.839 1.00 87.88 84 ASP A N 1
ATOM 629 C CA . ASP A 1 84 ? 2.562 14.209 8.923 1.00 87.88 84 ASP A CA 1
ATOM 630 C C . ASP A 1 84 ? 1.304 14.430 9.779 1.00 87.88 84 ASP A C 1
ATOM 632 O O . ASP A 1 84 ? 1.400 14.802 10.948 1.00 87.88 84 ASP A O 1
ATOM 636 N N . ASP A 1 85 ? 0.109 14.181 9.236 1.00 87.69 85 ASP A N 1
ATOM 637 C CA . ASP A 1 85 ? -1.137 14.288 10.007 1.00 87.69 85 ASP A CA 1
ATOM 638 C C . ASP A 1 85 ? -1.389 13.103 10.954 1.00 87.69 85 ASP A C 1
ATOM 640 O O . ASP A 1 85 ? -2.342 13.115 11.739 1.00 87.69 85 ASP A O 1
ATOM 644 N N . GLY A 1 86 ? -0.557 12.062 10.874 1.00 86.25 86 GLY A N 1
ATOM 645 C CA . GLY A 1 86 ? -0.626 10.851 11.678 1.00 86.25 86 GLY A CA 1
ATOM 646 C C . GLY A 1 86 ? -1.876 9.996 11.454 1.00 86.25 86 GLY A C 1
ATOM 647 O O . GLY A 1 86 ? -2.014 8.966 12.115 1.00 86.25 86 GLY A O 1
ATOM 648 N N . LEU A 1 87 ? -2.794 10.396 10.571 1.00 92.00 87 LEU A N 1
ATOM 649 C CA . LEU A 1 87 ? -4.029 9.681 10.230 1.00 92.00 87 LEU A CA 1
ATOM 650 C C . LEU A 1 87 ? -3.944 9.015 8.859 1.00 92.00 87 LEU A C 1
ATOM 652 O O . LEU A 1 87 ? -4.681 8.058 8.607 1.00 92.00 87 LEU A O 1
ATOM 656 N N . ARG A 1 88 ? -3.064 9.516 7.993 1.00 95.19 88 ARG A N 1
ATOM 657 C CA . ARG A 1 88 ? -2.760 8.936 6.696 1.00 95.19 88 ARG A CA 1
ATOM 658 C C . ARG A 1 88 ? -1.445 8.177 6.720 1.00 95.19 88 ARG A C 1
ATOM 660 O O . ARG A 1 88 ? -0.520 8.463 7.479 1.00 95.19 88 ARG A O 1
ATOM 667 N N . SER A 1 89 ? -1.371 7.166 5.879 1.00 95.81 89 SER A N 1
ATOM 668 C CA . SER A 1 89 ? -0.158 6.397 5.631 1.00 95.81 89 SER A CA 1
ATOM 669 C C . SER A 1 89 ? -0.146 5.976 4.176 1.00 95.81 89 SER A C 1
ATOM 671 O O . SER A 1 89 ? -1.210 5.883 3.560 1.00 95.81 89 SER A O 1
ATOM 673 N N . ARG A 1 90 ? 1.029 5.696 3.625 1.00 96.12 90 ARG A N 1
ATOM 674 C CA . ARG A 1 90 ? 1.132 5.151 2.275 1.00 96.12 90 ARG A CA 1
ATOM 675 C C . ARG A 1 90 ? 2.100 3.988 2.194 1.00 96.12 90 ARG A C 1
ATOM 677 O O . ARG A 1 90 ? 3.051 3.908 2.967 1.00 96.12 90 ARG A O 1
ATOM 684 N N . VAL A 1 91 ? 1.829 3.109 1.238 1.00 97.56 91 VAL A N 1
ATOM 685 C CA . VAL A 1 91 ? 2.760 2.095 0.740 1.00 97.56 91 VAL A CA 1
ATOM 686 C C . VAL A 1 91 ? 3.005 2.396 -0.724 1.00 97.56 91 VAL A C 1
ATOM 688 O O . VAL A 1 91 ? 2.045 2.590 -1.468 1.00 97.56 91 VAL A O 1
ATOM 691 N N . TYR A 1 92 ? 4.259 2.442 -1.144 1.00 95.62 92 TYR A N 1
ATOM 692 C CA . TYR A 1 92 ? 4.611 2.763 -2.519 1.00 95.62 92 TYR A CA 1
ATOM 693 C C . TYR A 1 92 ? 5.705 1.848 -3.050 1.00 95.62 92 TYR A C 1
ATOM 695 O O . TYR A 1 92 ? 6.479 1.265 -2.293 1.00 95.62 92 TYR A O 1
ATOM 703 N N . LEU A 1 93 ? 5.741 1.713 -4.374 1.00 94.69 93 LEU A N 1
ATOM 704 C CA . LEU A 1 93 ? 6.799 0.993 -5.070 1.00 94.69 93 LEU A CA 1
ATOM 705 C C . LEU A 1 93 ? 7.874 1.991 -5.489 1.00 94.69 93 LEU A C 1
ATOM 707 O O . LEU A 1 93 ? 7.629 2.880 -6.308 1.00 94.69 93 LEU A O 1
ATOM 711 N N . LEU A 1 94 ? 9.074 1.853 -4.933 1.00 91.88 94 LEU A N 1
ATOM 712 C CA . LEU A 1 94 ? 10.247 2.542 -5.446 1.00 91.88 94 LEU A CA 1
ATOM 713 C C . LEU A 1 94 ? 10.748 1.786 -6.678 1.00 91.88 94 LEU A C 1
ATOM 715 O O . LEU A 1 94 ? 11.368 0.725 -6.581 1.00 91.88 94 LEU A O 1
ATOM 719 N N . LEU A 1 95 ? 10.429 2.342 -7.842 1.00 90.69 95 LEU A N 1
ATOM 720 C CA . LEU A 1 95 ? 10.838 1.811 -9.134 1.00 90.69 95 LEU A CA 1
ATOM 721 C C . LEU A 1 95 ? 12.297 2.206 -9.390 1.00 90.69 95 LEU A C 1
ATOM 723 O O . LEU A 1 95 ? 12.646 3.378 -9.264 1.00 90.69 95 LEU A O 1
ATOM 727 N N . LEU A 1 96 ? 13.150 1.243 -9.739 1.00 84.56 96 LEU A N 1
ATOM 728 C CA . LEU A 1 96 ? 14.589 1.485 -9.913 1.00 84.56 96 LEU A CA 1
ATOM 729 C C . LEU A 1 96 ? 14.981 1.827 -11.357 1.00 84.56 96 LEU A C 1
ATOM 731 O O . LEU A 1 96 ? 16.121 2.216 -11.595 1.00 84.56 96 LEU A O 1
ATOM 735 N N . GLY A 1 97 ? 14.050 1.701 -12.309 1.00 76.81 97 GLY A N 1
ATOM 736 C CA . GLY A 1 97 ? 14.313 1.913 -13.726 1.00 76.81 97 GLY A CA 1
ATOM 737 C C . GLY A 1 97 ? 15.021 0.714 -14.349 1.00 76.81 97 GLY A C 1
ATOM 738 O O . GLY A 1 97 ? 16.209 0.469 -14.134 1.00 76.81 97 GLY A O 1
ATOM 739 N N . VAL A 1 98 ? 14.307 -0.042 -15.182 1.00 73.00 98 VAL A N 1
ATOM 740 C CA . VAL A 1 98 ? 14.920 -1.167 -15.902 1.00 73.00 98 VAL A CA 1
ATOM 741 C C . VAL A 1 98 ? 15.864 -0.638 -16.988 1.00 73.00 98 VAL A C 1
ATOM 743 O O . VAL A 1 98 ? 15.431 -0.170 -18.038 1.00 73.00 98 VAL A O 1
ATOM 746 N N . GLY A 1 99 ? 17.176 -0.726 -16.746 1.00 66.38 99 GLY A N 1
ATOM 747 C CA . GLY A 1 99 ? 18.206 -0.401 -17.742 1.00 66.38 99 GLY A CA 1
ATOM 748 C C . GLY A 1 99 ? 18.390 1.094 -18.033 1.00 66.38 99 GLY A C 1
ATOM 749 O O . GLY A 1 99 ? 19.046 1.441 -19.015 1.00 66.38 99 GLY A O 1
ATOM 750 N N . GLY A 1 100 ? 17.843 1.979 -17.197 1.00 70.62 100 GLY A N 1
ATOM 751 C CA . GLY A 1 100 ? 17.947 3.429 -17.348 1.00 70.62 100 GLY A CA 1
ATOM 752 C C . GLY A 1 100 ? 17.941 4.156 -16.001 1.00 70.62 100 GLY A C 1
ATOM 753 O O . GLY A 1 100 ? 17.660 3.545 -14.978 1.00 70.62 100 GLY A O 1
ATOM 754 N N . PRO A 1 101 ? 18.246 5.466 -15.979 1.00 73.25 101 PRO A N 1
ATOM 755 C CA . PRO A 1 101 ? 18.329 6.239 -14.739 1.00 73.25 101 PRO A CA 1
ATOM 756 C C . PRO A 1 101 ? 16.960 6.597 -14.144 1.00 73.25 101 PRO A C 1
ATOM 758 O O . PRO A 1 101 ? 16.930 7.197 -13.076 1.00 73.25 101 PRO A O 1
ATOM 761 N N . ARG A 1 102 ? 15.860 6.316 -14.863 1.00 77.81 102 ARG A N 1
ATOM 762 C CA . ARG A 1 102 ? 14.488 6.665 -14.480 1.00 77.81 102 ARG A CA 1
ATOM 763 C C . ARG A 1 102 ? 13.509 5.544 -14.849 1.00 77.81 102 ARG A C 1
ATOM 765 O O . ARG A 1 102 ? 13.680 4.947 -15.917 1.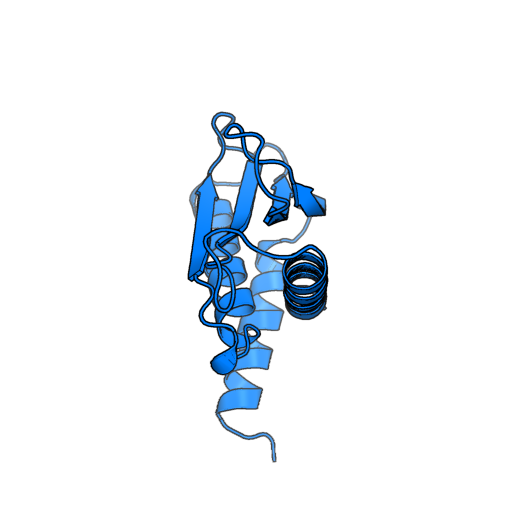00 77.81 102 ARG A O 1
ATOM 772 N N . PRO A 1 103 ? 12.461 5.305 -14.048 1.00 85.31 103 PRO A N 1
ATOM 773 C CA . PRO A 1 103 ? 11.357 4.420 -14.377 1.00 85.31 103 PRO A CA 1
ATOM 774 C C . PRO A 1 103 ? 10.600 4.878 -15.615 1.00 85.31 103 PRO A C 1
ATOM 776 O O . PRO A 1 103 ? 10.411 6.071 -15.873 1.00 85.31 103 PRO A O 1
ATOM 779 N N . THR A 1 104 ? 10.116 3.903 -16.373 1.00 87.88 104 THR A N 1
ATOM 780 C CA . THR A 1 104 ? 9.246 4.16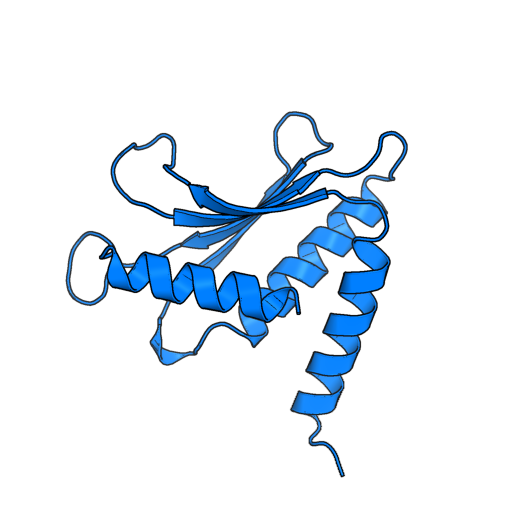8 -17.523 1.00 87.88 104 THR A CA 1
ATOM 781 C C . THR A 1 104 ? 7.783 4.285 -17.094 1.00 87.88 104 THR A C 1
ATOM 783 O O . THR A 1 104 ? 7.378 3.786 -16.045 1.00 87.88 104 THR A O 1
ATOM 786 N N . ARG A 1 105 ? 6.946 4.905 -17.937 1.00 88.31 105 ARG A N 1
ATOM 787 C CA . ARG A 1 105 ? 5.491 4.940 -17.715 1.00 88.31 105 ARG A CA 1
ATOM 788 C C . ARG A 1 105 ? 4.897 3.531 -17.642 1.00 88.31 105 ARG A C 1
ATOM 790 O O . ARG A 1 105 ? 4.055 3.281 -16.790 1.00 88.31 105 ARG A O 1
ATOM 797 N N . ASP A 1 106 ? 5.378 2.618 -18.479 1.00 90.38 106 ASP A N 1
ATOM 798 C CA . ASP A 1 106 ? 4.932 1.224 -18.490 1.00 90.38 106 ASP A CA 1
ATOM 799 C C . ASP A 1 106 ? 5.305 0.505 -17.187 1.00 90.38 106 ASP A C 1
ATOM 801 O O . ASP A 1 106 ? 4.526 -0.287 -16.667 1.00 90.38 106 ASP A O 1
ATOM 805 N N . GLU A 1 107 ? 6.487 0.787 -16.636 1.00 90.81 107 GLU A N 1
ATOM 806 C CA . GLU A 1 107 ? 6.909 0.280 -15.326 1.00 90.81 107 GLU A CA 1
ATOM 807 C C . GLU A 1 107 ? 5.999 0.800 -14.208 1.00 90.81 107 GLU A C 1
ATOM 809 O O . GLU A 1 107 ? 5.514 0.016 -13.393 1.00 90.81 107 GLU A O 1
ATOM 814 N N . ALA A 1 108 ? 5.664 2.092 -14.235 1.00 92.44 108 ALA A N 1
ATOM 815 C CA . ALA A 1 108 ? 4.713 2.678 -13.298 1.00 92.44 108 ALA A CA 1
ATOM 816 C C . ALA A 1 108 ? 3.311 2.057 -13.418 1.00 92.44 108 ALA A C 1
ATOM 818 O O . ALA A 1 108 ? 2.686 1.723 -12.412 1.00 92.44 108 ALA A O 1
ATOM 819 N N . GLU A 1 109 ? 2.811 1.835 -14.632 1.00 93.62 109 GLU A N 1
ATOM 820 C CA . GLU A 1 109 ? 1.511 1.192 -14.843 1.00 93.62 109 GLU A CA 1
ATOM 821 C C . GLU A 1 109 ? 1.493 -0.267 -14.365 1.00 93.62 109 GLU A C 1
ATOM 823 O O . GLU A 1 109 ? 0.509 -0.691 -13.752 1.00 93.62 109 GLU A O 1
ATOM 828 N N . ARG A 1 110 ? 2.577 -1.029 -14.566 1.00 94.44 110 ARG A N 1
ATOM 829 C CA . ARG A 1 110 ? 2.700 -2.382 -13.995 1.00 94.44 110 ARG A CA 1
ATOM 830 C C . ARG A 1 110 ? 2.722 -2.349 -12.470 1.00 94.44 110 ARG A C 1
ATOM 832 O O . ARG A 1 110 ? 2.007 -3.126 -11.839 1.00 94.44 110 ARG A O 1
ATOM 839 N N . GLY A 1 111 ? 3.466 -1.421 -11.873 1.00 95.19 111 GLY A N 1
ATOM 840 C CA . GLY A 1 111 ? 3.457 -1.228 -10.425 1.00 95.19 111 GLY A CA 1
ATOM 841 C C . GLY A 1 111 ? 2.057 -0.899 -9.897 1.00 95.19 111 GLY A C 1
ATOM 842 O O . GLY A 1 111 ? 1.605 -1.493 -8.920 1.00 95.19 111 GLY A O 1
ATOM 843 N N . LEU A 1 112 ? 1.301 -0.048 -10.598 1.00 96.19 112 LEU A N 1
ATOM 844 C CA . LEU A 1 112 ? -0.089 0.254 -10.245 1.00 96.19 112 LEU A CA 1
ATOM 845 C C . LEU A 1 112 ? -0.973 -1.004 -10.251 1.00 96.19 112 LEU A C 1
ATOM 847 O O . LEU A 1 112 ? -1.795 -1.186 -9.352 1.00 96.19 112 LEU A O 1
ATOM 851 N N . GLN A 1 113 ? -0.794 -1.893 -11.232 1.00 96.56 113 GLN A N 1
ATOM 852 C CA . GLN A 1 113 ? -1.523 -3.163 -11.300 1.00 96.56 113 GLN A CA 1
ATOM 853 C C . GLN A 1 113 ? -1.171 -4.094 -10.133 1.00 96.56 113 GLN A C 1
ATOM 855 O O . GLN A 1 113 ? -2.073 -4.725 -9.573 1.00 96.56 113 GLN A O 1
ATOM 860 N N . VAL A 1 114 ? 0.101 -4.147 -9.720 1.00 96.50 114 VAL A N 1
ATOM 861 C CA . VAL A 1 114 ? 0.523 -4.894 -8.522 1.00 96.50 114 VAL A CA 1
ATOM 862 C C . VAL A 1 114 ? -0.211 -4.370 -7.291 1.00 96.50 114 VAL A C 1
ATOM 864 O O . VAL A 1 114 ? -0.849 -5.157 -6.589 1.00 96.50 114 VAL A O 1
ATOM 867 N N . LEU A 1 115 ? -0.227 -3.052 -7.078 1.00 97.25 115 LEU A N 1
ATOM 868 C CA . LEU A 1 115 ? -0.911 -2.437 -5.937 1.00 97.25 115 LEU A CA 1
ATOM 869 C C . LEU A 1 115 ? -2.424 -2.694 -5.943 1.00 97.25 115 LEU A C 1
ATOM 871 O O . LEU A 1 115 ? -3.008 -3.031 -4.913 1.00 97.25 115 LEU A O 1
ATOM 875 N N . GLN A 1 116 ? -3.066 -2.614 -7.110 1.00 96.69 116 GLN A N 1
ATOM 876 C CA . GLN A 1 116 ? -4.481 -2.966 -7.254 1.00 96.69 116 GLN A CA 1
ATOM 877 C C . GLN A 1 116 ? -4.740 -4.442 -6.940 1.00 96.69 116 GLN A C 1
ATOM 879 O O . GLN A 1 116 ? -5.765 -4.767 -6.345 1.00 96.69 116 GLN A O 1
ATOM 884 N N . SER A 1 117 ? -3.836 -5.340 -7.336 1.00 94.00 117 SER A N 1
ATOM 885 C CA . SER A 1 117 ? -3.963 -6.771 -7.051 1.00 94.00 117 SER A CA 1
ATOM 886 C C . SER A 1 117 ? -3.779 -7.090 -5.566 1.00 94.00 117 SER A C 1
ATOM 888 O O . SER A 1 117 ? -4.479 -7.954 -5.045 1.00 94.00 117 SER A O 1
ATOM 890 N N . ALA A 1 118 ? -2.905 -6.354 -4.873 1.00 93.44 118 ALA A N 1
ATOM 891 C CA . ALA A 1 118 ? -2.639 -6.522 -3.448 1.00 93.44 118 ALA A CA 1
ATOM 892 C C . ALA A 1 118 ? -3.847 -6.165 -2.566 1.00 93.44 118 ALA A C 1
ATOM 894 O O . ALA A 1 118 ? -3.960 -6.661 -1.449 1.00 93.44 118 ALA A O 1
ATOM 895 N N . LEU A 1 119 ? -4.767 -5.338 -3.067 1.00 90.44 119 LEU A N 1
ATOM 896 C CA . LEU A 1 119 ? -5.966 -4.912 -2.340 1.00 90.44 119 LEU A CA 1
ATOM 897 C C . LEU A 1 119 ? -7.225 -5.740 -2.647 1.00 90.44 119 LEU A C 1
ATOM 899 O O . LEU A 1 119 ? -8.260 -5.502 -2.021 1.00 90.44 119 LEU A O 1
ATOM 903 N N . ARG A 1 120 ? -7.167 -6.675 -3.603 1.00 81.75 120 ARG A N 1
ATOM 904 C CA . ARG A 1 120 ? -8.299 -7.550 -3.952 1.00 81.75 120 ARG A CA 1
ATOM 905 C C . ARG A 1 120 ? -8.427 -8.709 -2.973 1.00 81.75 120 ARG A C 1
ATOM 907 O O . ARG A 1 120 ? -9.554 -8.928 -2.474 1.00 81.75 120 ARG A O 1
#

Sequence (120 aa):
MATKEQATDALVSVALRKALAGARVEVRLALPDSGAELQPEVEVAFPQGTSARQRNAALLLLATQVELRTPAQEHWLVESEVLDDGLRSRVYLLLLGVGGPRPTRDEAERGLQVLQSALR

pLDDT: mean 90.02, std 9.09, range [56.81, 98.0]